Protein AF-A0A026WN43-F1 (afdb_monomer_lite)

Foldseek 3Di:
DDPCPVVVVVVVVVVVCVLVLFKDKADDPQQDVVFDWDPDDPDTATDSGDDIDIDTDPDRDPVRVVVPPDDPPDD

Organism: Ooceraea biroi (NCBI:txid2015173)

Structure (mmCIF, N/CA/C/O backbone):
data_AF-A0A026WN43-F1
#
_entry.id   AF-A0A026WN43-F1
#
loop_
_atom_site.group_PDB
_atom_site.id
_atom_site.type_symbol
_atom_site.label_atom_id
_atom_site.label_alt_id
_atom_site.label_comp_id
_atom_site.label_asym_id
_atom_site.label_entity_id
_atom_site.label_seq_id
_atom_site.pdbx_PDB_ins_code
_atom_site.Cartn_x
_atom_site.Cartn_y
_atom_site.Cartn_z
_atom_site.occupancy
_atom_site.B_iso_or_equiv
_atom_site.auth_seq_id
_atom_site.auth_comp_id
_atom_site.auth_asym_id
_atom_site.auth_atom_id
_atom_site.pdbx_PDB_model_num
ATOM 1 N N . MET A 1 1 ? 9.584 14.051 17.545 1.00 79.75 1 MET A N 1
ATOM 2 C CA . MET A 1 1 ? 10.141 14.138 16.173 1.00 79.75 1 MET A CA 1
ATOM 3 C C . MET A 1 1 ? 10.634 12.748 15.779 1.00 79.75 1 MET A C 1
ATOM 5 O O . MET A 1 1 ? 11.350 12.159 16.573 1.00 79.75 1 MET A O 1
ATOM 9 N N . CYS A 1 2 ? 10.215 12.184 14.639 1.00 90.44 2 CYS A N 1
ATOM 10 C CA . CYS A 1 2 ? 10.600 10.820 14.240 1.00 90.44 2 CYS A CA 1
ATOM 11 C C . CYS A 1 2 ? 11.730 10.847 13.201 1.00 90.44 2 CYS A C 1
ATOM 13 O O . CYS A 1 2 ? 11.545 11.376 12.104 1.00 90.44 2 CYS A O 1
ATOM 15 N N . ILE A 1 3 ? 12.882 10.255 13.535 1.00 95.69 3 ILE A N 1
ATOM 16 C CA . ILE A 1 3 ? 14.067 10.230 12.662 1.00 95.69 3 ILE A CA 1
ATOM 17 C C . ILE A 1 3 ? 13.865 9.329 11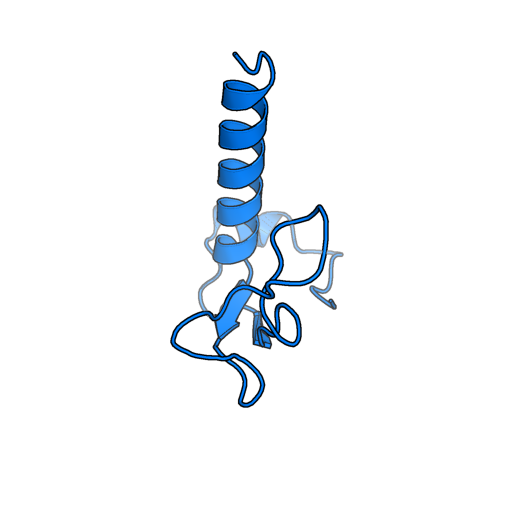.433 1.00 95.69 3 ILE A C 1
ATOM 19 O O . ILE A 1 3 ? 14.378 9.610 10.354 1.00 95.69 3 ILE A O 1
ATOM 23 N N . GLY A 1 4 ? 13.031 8.295 11.573 1.00 95.62 4 GLY A N 1
ATOM 24 C CA . GLY A 1 4 ? 12.714 7.333 10.518 1.00 95.62 4 GLY A CA 1
ATOM 25 C C . GLY A 1 4 ? 11.625 7.783 9.542 1.00 95.62 4 GLY A C 1
ATOM 26 O O . GLY A 1 4 ? 11.348 7.062 8.591 1.00 95.62 4 GLY A O 1
ATOM 27 N N . ASN A 1 5 ? 11.008 8.958 9.722 1.00 95.00 5 ASN A N 1
ATOM 28 C CA . ASN A 1 5 ? 9.847 9.360 8.916 1.00 95.00 5 ASN A CA 1
ATOM 29 C C . ASN A 1 5 ? 10.152 9.409 7.406 1.00 95.00 5 ASN A C 1
ATOM 31 O O . ASN A 1 5 ? 9.360 8.951 6.588 1.00 95.00 5 ASN A O 1
ATOM 35 N N . ARG A 1 6 ? 11.327 9.928 7.022 1.00 95.44 6 ARG A N 1
ATOM 36 C CA . ARG A 1 6 ? 11.738 9.979 5.607 1.00 95.44 6 ARG A CA 1
ATOM 37 C C . ARG A 1 6 ? 11.984 8.586 5.033 1.00 95.44 6 ARG A C 1
ATOM 39 O O . ARG A 1 6 ? 11.592 8.329 3.900 1.00 95.44 6 ARG A O 1
ATOM 46 N N . PHE A 1 7 ? 12.602 7.707 5.817 1.00 96.31 7 PHE A N 1
ATOM 47 C CA . PHE A 1 7 ? 12.873 6.333 5.412 1.00 96.31 7 PHE A CA 1
ATOM 48 C C . PHE A 1 7 ? 11.568 5.553 5.214 1.00 96.31 7 PHE A C 1
ATOM 50 O O . PHE A 1 7 ? 11.332 5.043 4.123 1.00 96.31 7 PHE A O 1
ATOM 57 N N . ALA A 1 8 ? 10.666 5.593 6.200 1.00 95.69 8 ALA A N 1
ATOM 58 C CA . ALA A 1 8 ? 9.365 4.931 6.134 1.00 95.69 8 ALA A CA 1
ATOM 59 C C . ALA A 1 8 ? 8.526 5.403 4.933 1.00 95.69 8 ALA A C 1
ATOM 61 O O . ALA A 1 8 ? 7.888 4.596 4.257 1.00 95.69 8 ALA A O 1
ATOM 62 N N . LEU A 1 9 ? 8.557 6.705 4.620 1.00 95.75 9 LEU A N 1
ATOM 63 C CA . LEU A 1 9 ? 7.865 7.256 3.451 1.00 95.75 9 LEU A CA 1
ATOM 64 C C . LEU A 1 9 ? 8.436 6.741 2.125 1.00 95.75 9 LEU A C 1
ATOM 66 O O . LEU A 1 9 ? 7.668 6.457 1.206 1.00 95.75 9 LEU A O 1
ATOM 70 N N . LEU A 1 10 ? 9.760 6.645 1.998 1.00 96.31 10 LEU A N 1
ATOM 71 C CA . LEU A 1 10 ? 10.402 6.141 0.782 1.00 96.31 10 LEU A CA 1
ATOM 72 C C . LEU A 1 10 ? 10.158 4.643 0.604 1.00 96.31 10 LEU A C 1
ATOM 74 O O . LEU A 1 10 ? 9.762 4.216 -0.480 1.00 96.31 10 LEU A O 1
ATOM 78 N N . GLU A 1 11 ? 10.329 3.872 1.675 1.00 95.94 11 GLU A N 1
ATOM 79 C CA . GLU A 1 11 ? 10.102 2.429 1.687 1.00 95.94 11 GLU A CA 1
ATOM 80 C C . GLU A 1 11 ? 8.653 2.099 1.309 1.00 95.94 11 GLU A C 1
ATOM 82 O O . GLU A 1 11 ? 8.412 1.332 0.377 1.00 95.94 11 GLU A O 1
ATOM 87 N N . THR A 1 12 ? 7.682 2.770 1.936 1.00 94.62 12 THR A N 1
ATOM 88 C CA . THR A 1 12 ? 6.254 2.565 1.645 1.00 94.62 12 THR A CA 1
ATOM 89 C C . THR A 1 12 ? 5.913 2.918 0.197 1.00 94.62 12 THR A C 1
ATOM 91 O O . THR A 1 12 ? 5.162 2.194 -0.454 1.00 94.62 12 THR A O 1
ATOM 94 N N . LYS A 1 13 ? 6.471 4.010 -0.345 1.00 93.56 13 LYS A N 1
ATOM 95 C CA . LYS A 1 13 ? 6.246 4.409 -1.744 1.00 93.56 13 LYS A CA 1
ATOM 96 C C . LYS A 1 13 ? 6.807 3.391 -2.731 1.00 93.56 13 LYS A C 1
ATOM 98 O O . LYS A 1 13 ? 6.121 3.049 -3.691 1.00 93.56 13 LYS A O 1
ATOM 103 N N . ALA A 1 14 ? 8.030 2.914 -2.503 1.00 93.44 14 ALA A N 1
ATOM 104 C CA . ALA A 1 14 ? 8.659 1.915 -3.359 1.00 93.44 14 ALA A CA 1
ATOM 105 C C . ALA A 1 14 ? 7.882 0.591 -3.320 1.00 93.44 14 ALA A C 1
ATOM 107 O O . ALA A 1 14 ? 7.559 0.029 -4.368 1.00 93.44 14 ALA A O 1
ATOM 108 N N . LEU A 1 15 ? 7.510 0.139 -2.119 1.00 91.31 15 LEU A N 1
ATOM 109 C CA . LEU A 1 15 ? 6.713 -1.069 -1.923 1.00 91.31 15 LEU A CA 1
ATOM 110 C C . LEU A 1 15 ? 5.351 -0.959 -2.616 1.00 91.31 15 LEU A C 1
ATOM 112 O O . LEU A 1 15 ? 4.980 -1.851 -3.378 1.00 91.31 15 LEU A O 1
ATOM 116 N N . LEU A 1 16 ? 4.637 0.154 -2.421 1.00 89.81 16 LEU A N 1
ATOM 117 C CA . LEU A 1 16 ? 3.332 0.379 -3.041 1.00 89.81 16 LEU A CA 1
ATOM 118 C C . LEU A 1 16 ? 3.432 0.452 -4.569 1.00 89.81 16 LEU A C 1
ATOM 120 O O . LEU A 1 16 ? 2.597 -0.123 -5.264 1.00 89.81 16 LEU A O 1
ATOM 124 N N . PHE A 1 17 ? 4.466 1.104 -5.104 1.00 89.00 17 PHE A N 1
ATOM 125 C CA . PHE A 1 17 ? 4.702 1.162 -6.544 1.00 89.00 17 PHE A CA 1
ATOM 126 C C . PHE A 1 17 ? 4.912 -0.235 -7.137 1.00 89.00 17 PHE A C 1
ATOM 128 O O . PHE A 1 17 ? 4.264 -0.589 -8.120 1.00 89.00 17 PHE A O 1
ATOM 135 N N . HIS A 1 18 ? 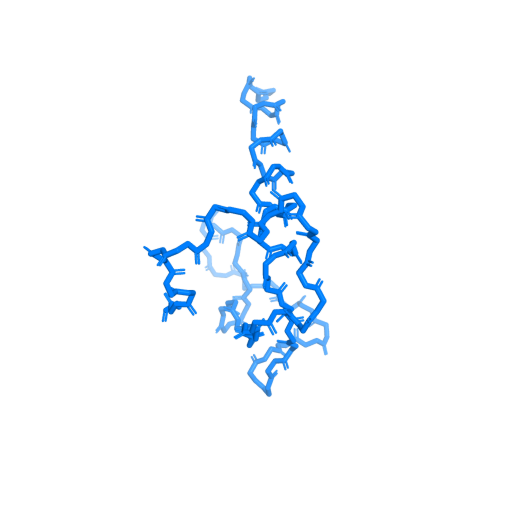5.765 -1.058 -6.526 1.00 86.38 18 HIS A N 1
ATOM 136 C CA . HIS A 1 18 ? 6.002 -2.421 -7.001 1.00 86.38 18 HIS A CA 1
ATOM 137 C C . HIS A 1 18 ? 4.777 -3.326 -6.854 1.00 86.38 18 HIS A C 1
ATOM 139 O O . HIS A 1 18 ? 4.531 -4.152 -7.738 1.00 86.38 18 HIS A O 1
ATOM 145 N N . LEU A 1 19 ? 3.997 -3.152 -5.783 1.00 85.75 19 LEU A N 1
ATOM 146 C CA . LEU A 1 19 ? 2.753 -3.884 -5.566 1.00 85.75 19 LEU A CA 1
ATOM 147 C C . LEU A 1 19 ? 1.726 -3.552 -6.655 1.00 85.75 19 LEU A C 1
ATOM 149 O O . LEU A 1 19 ? 1.242 -4.459 -7.325 1.00 85.75 19 LEU A O 1
ATOM 153 N N . LEU A 1 20 ? 1.457 -2.265 -6.895 1.00 85.12 20 LEU A N 1
ATOM 154 C CA . LEU A 1 20 ? 0.492 -1.805 -7.904 1.00 85.12 20 LEU A CA 1
ATOM 155 C C . LEU A 1 20 ? 0.964 -2.046 -9.346 1.00 85.12 20 LEU A C 1
ATOM 157 O O . LEU A 1 20 ? 0.155 -2.213 -10.258 1.00 85.12 20 LEU A O 1
ATOM 161 N N . ALA A 1 21 ? 2.278 -2.082 -9.580 1.00 83.81 21 ALA A N 1
ATOM 162 C CA . ALA A 1 21 ? 2.830 -2.384 -10.896 1.00 83.81 21 ALA A CA 1
ATOM 163 C C . ALA A 1 21 ? 2.567 -3.839 -11.328 1.00 83.81 21 ALA A C 1
ATOM 165 O O . ALA A 1 21 ? 2.476 -4.106 -12.530 1.00 83.81 21 ALA A O 1
ATOM 166 N N . ARG A 1 22 ? 2.451 -4.767 -10.365 1.00 79.00 22 ARG A N 1
ATOM 167 C CA . ARG A 1 22 ? 2.266 -6.213 -10.596 1.00 79.00 22 ARG A CA 1
ATOM 168 C C . ARG A 1 22 ? 0.834 -6.679 -10.350 1.00 79.00 22 ARG A C 1
ATOM 170 O O . ARG A 1 22 ? 0.345 -7.551 -11.067 1.00 79.00 22 ARG A O 1
ATOM 177 N N . CYS A 1 23 ? 0.168 -6.090 -9.366 1.00 82.25 23 CYS A N 1
ATOM 178 C CA . CYS A 1 23 ? -1.132 -6.522 -8.888 1.00 82.25 23 CYS A CA 1
ATOM 179 C C . CYS A 1 23 ? -2.155 -5.384 -8.928 1.00 82.25 23 CYS A C 1
ATOM 181 O O . CYS A 1 23 ? -1.854 -4.227 -8.654 1.00 82.25 23 CYS A O 1
ATOM 183 N N . GLU A 1 24 ? -3.395 -5.738 -9.228 1.00 81.62 24 GLU A N 1
ATOM 184 C CA . GLU A 1 24 ? -4.568 -4.891 -9.091 1.00 81.62 24 GLU A CA 1
ATOM 185 C C . GLU A 1 24 ? -5.253 -5.228 -7.760 1.00 81.62 24 GLU A C 1
ATOM 187 O O . GLU A 1 24 ? -5.664 -6.369 -7.535 1.00 81.62 24 GLU A O 1
ATOM 192 N N . LEU A 1 25 ? -5.342 -4.245 -6.863 1.00 83.56 25 LEU A N 1
ATOM 193 C CA . LEU A 1 25 ? -6.019 -4.378 -5.573 1.00 83.56 25 LEU A CA 1
ATOM 194 C C . LEU A 1 25 ? -7.491 -3.996 -5.742 1.00 83.56 25 LEU A C 1
ATOM 196 O O . LEU A 1 25 ? -7.796 -2.880 -6.163 1.00 83.56 25 LEU A O 1
ATOM 200 N N . LYS A 1 26 ? -8.404 -4.906 -5.403 1.00 82.19 26 LYS A N 1
ATOM 201 C CA . LYS A 1 26 ? -9.853 -4.682 -5.422 1.00 82.19 26 LYS A CA 1
ATOM 202 C C . LYS A 1 26 ? -10.441 -4.780 -4.014 1.00 82.19 26 LYS A C 1
ATOM 204 O O . LYS A 1 26 ? -9.969 -5.598 -3.221 1.00 82.19 26 LYS A O 1
ATOM 209 N N . PRO A 1 27 ? -11.476 -3.986 -3.695 1.00 79.19 27 PRO A N 1
ATOM 210 C CA . PRO A 1 27 ? -12.206 -4.152 -2.447 1.00 79.19 27 PRO A CA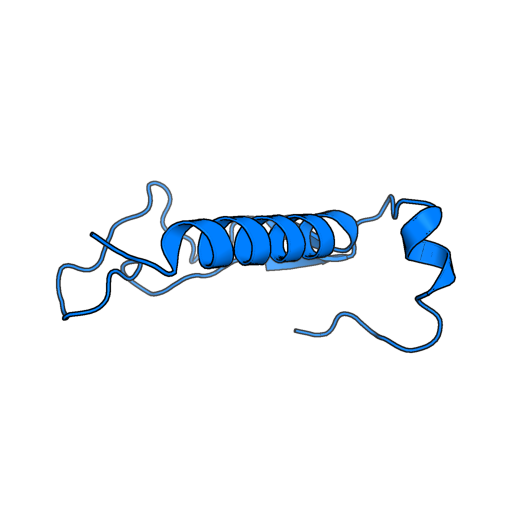 1
ATOM 211 C C . PRO A 1 27 ? -12.912 -5.515 -2.417 1.00 79.19 27 PRO A C 1
ATOM 213 O O . PRO A 1 27 ? -13.404 -6.000 -3.438 1.00 79.19 27 PRO A O 1
ATOM 216 N N . CYS A 1 28 ? -12.939 -6.136 -1.243 1.00 75.56 28 CYS A N 1
ATOM 217 C CA . CYS A 1 28 ? -13.703 -7.347 -0.959 1.00 75.56 28 CYS A CA 1
ATOM 218 C C . CYS A 1 28 ? -15.010 -6.978 -0.259 1.00 75.56 28 CYS A C 1
ATOM 220 O O . CYS A 1 28 ? -15.116 -5.921 0.353 1.00 75.56 28 CYS A O 1
ATOM 222 N N . GLU A 1 29 ? -15.954 -7.914 -0.203 1.00 71.62 29 GLU A N 1
ATOM 223 C CA . GLU A 1 29 ? -17.173 -7.782 0.613 1.00 71.62 29 GLU A CA 1
ATOM 224 C C . GLU A 1 29 ? -16.876 -7.565 2.111 1.00 71.62 29 GLU A C 1
ATOM 226 O O . GLU A 1 29 ? -17.679 -6.986 2.833 1.00 71.62 29 GLU A O 1
ATOM 231 N N . LYS A 1 30 ? -15.691 -7.988 2.579 1.00 71.38 30 LYS A N 1
ATOM 232 C CA . LYS A 1 30 ? -15.206 -7.782 3.956 1.00 71.38 30 LYS A CA 1
ATOM 233 C C . LYS A 1 30 ? -14.520 -6.429 4.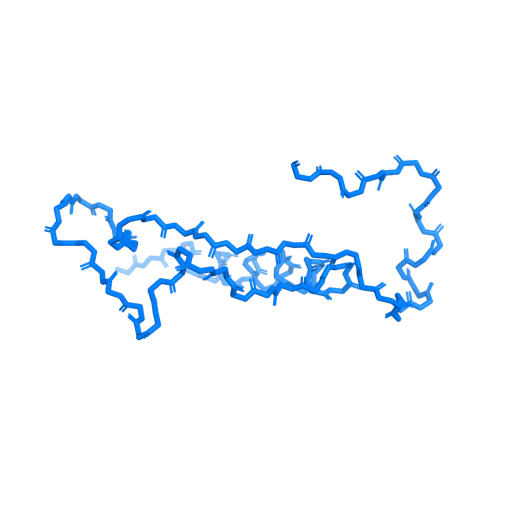176 1.00 71.38 30 LYS A C 1
ATOM 235 O O . LYS A 1 30 ? -14.164 -6.105 5.307 1.00 71.38 30 LYS A O 1
ATOM 240 N N . THR A 1 31 ? -14.271 -5.659 3.118 1.00 77.56 31 THR A N 1
ATOM 241 C CA . THR A 1 31 ? -13.619 -4.352 3.219 1.00 77.56 31 THR A CA 1
ATOM 242 C C . THR A 1 31 ? -14.654 -3.317 3.650 1.00 77.56 31 THR A C 1
ATOM 244 O O . THR A 1 31 ? -15.561 -2.983 2.893 1.00 77.56 31 THR A O 1
ATOM 247 N N . SER A 1 32 ? -14.517 -2.783 4.864 1.00 67.00 32 SER A N 1
ATOM 248 C CA . SER A 1 32 ? -15.373 -1.693 5.341 1.00 67.00 32 SER A CA 1
ATOM 249 C C . SER A 1 32 ? -15.019 -0.393 4.610 1.00 67.00 32 SER A C 1
ATOM 251 O O . SER A 1 32 ? -13.916 0.137 4.767 1.00 67.00 32 SER A O 1
ATOM 253 N N . ILE A 1 33 ? -15.941 0.097 3.779 1.00 74.69 33 ILE A N 1
ATOM 254 C CA . ILE A 1 33 ? -15.840 1.370 3.057 1.00 74.69 33 ILE A CA 1
ATOM 255 C C . ILE A 1 33 ? -17.029 2.217 3.530 1.00 74.69 33 ILE A C 1
ATOM 257 O O . ILE A 1 33 ? -18.164 1.868 3.206 1.00 74.69 33 ILE A O 1
ATOM 261 N N . PRO A 1 34 ? -16.836 3.298 4.305 1.00 77.44 34 PRO A N 1
ATOM 262 C CA . PRO A 1 34 ? -15.579 3.956 4.677 1.00 77.44 34 PRO A CA 1
ATOM 263 C C . PRO A 1 34 ? -14.758 3.189 5.729 1.00 77.44 34 PRO A C 1
ATOM 265 O O . PRO A 1 34 ? -15.313 2.525 6.602 1.00 77.44 34 PRO A O 1
ATOM 268 N N . LEU A 1 35 ? -13.427 3.330 5.669 1.00 78.81 35 LEU A N 1
ATOM 269 C CA . LEU A 1 35 ? -12.488 2.700 6.602 1.00 78.81 35 LEU A CA 1
ATOM 270 C C . LEU A 1 35 ? -12.800 3.121 8.046 1.00 78.81 35 LEU A C 1
ATOM 272 O O . LEU A 1 35 ? -12.570 4.268 8.430 1.00 78.81 35 LEU A O 1
ATOM 276 N N . LYS A 1 36 ? -13.285 2.182 8.860 1.00 82.62 36 LYS A N 1
ATOM 277 C CA . LYS A 1 36 ? -13.439 2.377 10.305 1.00 82.62 36 LYS A CA 1
ATOM 278 C C . LYS A 1 36 ? -12.155 1.950 11.001 1.00 82.62 36 LYS A C 1
ATOM 280 O O . LYS A 1 36 ? -11.655 0.858 10.749 1.00 82.62 36 LYS A O 1
ATOM 285 N N . LEU A 1 37 ? -11.605 2.810 11.851 1.00 83.81 37 LEU A N 1
ATOM 286 C CA . LEU A 1 37 ? -10.453 2.471 12.683 1.00 83.81 37 LEU A CA 1
ATOM 287 C C . LEU A 1 37 ? -10.949 1.826 13.977 1.00 83.81 37 LEU A C 1
ATOM 289 O O . LEU A 1 37 ? -11.837 2.368 14.637 1.00 83.81 37 LEU A O 1
ATOM 293 N N . ALA A 1 38 ? -10.371 0.683 14.339 1.00 83.25 38 ALA A N 1
ATOM 294 C CA . ALA A 1 38 ? -10.657 0.052 15.616 1.00 83.25 38 ALA A CA 1
ATOM 295 C C . ALA A 1 38 ? -10.154 0.961 16.742 1.00 83.25 38 ALA A C 1
ATOM 297 O O . ALA A 1 38 ? -9.017 1.434 16.706 1.00 83.25 38 ALA A O 1
ATOM 298 N N . LYS A 1 39 ? -10.994 1.176 17.753 1.00 80.12 39 LYS A N 1
ATOM 299 C CA . LYS A 1 39 ? -10.650 1.974 18.940 1.00 80.12 39 LYS A CA 1
ATOM 300 C C . LYS A 1 39 ? -9.857 1.168 19.977 1.00 80.12 39 LYS A C 1
ATOM 302 O O . LYS A 1 39 ? -9.440 1.713 20.995 1.00 80.12 39 LYS A O 1
ATOM 307 N N . ASP A 1 40 ? -9.611 -0.108 19.683 1.00 75.19 40 ASP A N 1
ATOM 308 C CA . ASP A 1 40 ? -9.105 -1.083 20.639 1.00 75.19 40 ASP A CA 1
ATOM 309 C C . ASP A 1 40 ? -7.631 -1.396 20.351 1.00 75.19 40 ASP A C 1
ATOM 311 O O . ASP A 1 40 ? -7.294 -2.259 19.525 1.00 75.19 40 ASP A O 1
ATOM 315 N N . GLY A 1 41 ? -6.742 -0.689 21.051 1.00 72.56 41 GLY A N 1
ATOM 316 C CA . GLY A 1 41 ? -5.322 -1.023 21.147 1.00 72.56 41 GLY A CA 1
ATOM 317 C C . GLY A 1 41 ? -4.359 0.129 20.865 1.00 72.56 41 GLY A C 1
ATOM 318 O O . GLY A 1 41 ? -4.733 1.213 20.438 1.00 72.56 41 GLY A O 1
ATOM 319 N N . PHE A 1 42 ? -3.079 -0.147 21.111 1.00 76.06 42 PHE A N 1
ATOM 320 C CA . PHE A 1 42 ? -1.969 0.788 20.899 1.00 76.06 42 PHE A CA 1
ATOM 321 C C . PHE A 1 42 ? -1.652 1.028 19.409 1.00 76.06 42 PHE A C 1
ATOM 323 O O . PHE A 1 42 ? -1.126 2.074 19.042 1.00 76.06 42 PHE A O 1
ATOM 330 N N . ASN A 1 43 ? -1.985 0.066 18.541 1.00 78.75 43 ASN A N 1
ATOM 331 C CA . ASN A 1 43 ? -1.734 0.141 17.102 1.00 78.75 43 ASN A CA 1
ATOM 332 C C . ASN A 1 43 ? -2.995 0.563 16.343 1.00 78.75 43 ASN A C 1
ATOM 334 O O . ASN A 1 43 ? -4.058 -0.035 16.514 1.00 78.75 43 ASN A O 1
ATOM 338 N N . MET A 1 44 ? -2.855 1.541 15.446 1.00 80.62 44 MET A N 1
ATOM 339 C CA . MET A 1 44 ? -3.937 1.983 14.569 1.00 80.62 44 MET A CA 1
ATOM 340 C C . MET A 1 44 ? -4.224 0.902 13.518 1.00 80.62 44 MET A C 1
ATOM 342 O O . MET A 1 44 ? -3.424 0.671 12.613 1.00 80.62 44 MET A O 1
ATOM 346 N N . LYS A 1 45 ? -5.364 0.222 13.650 1.00 83.44 45 LYS A N 1
ATOM 347 C CA . LYS A 1 45 ? -5.804 -0.859 12.756 1.00 83.44 45 LYS A CA 1
ATOM 348 C C . LYS A 1 45 ? -7.212 -0.584 12.238 1.00 83.44 45 LYS A C 1
ATOM 350 O O . LYS A 1 45 ? -7.996 0.096 12.898 1.00 83.44 45 LYS A O 1
ATOM 355 N N . ALA A 1 46 ? -7.545 -1.137 11.079 1.00 83.75 46 ALA A N 1
ATOM 356 C CA . ALA A 1 46 ? -8.922 -1.164 10.602 1.00 83.75 46 ALA A CA 1
ATOM 357 C C . ALA A 1 46 ? -9.790 -2.063 11.500 1.00 83.75 46 ALA A C 1
ATOM 359 O O . ALA A 1 46 ? -9.343 -3.118 11.959 1.00 83.75 46 ALA A O 1
ATOM 360 N N . GLU A 1 47 ? -11.034 -1.660 11.735 1.00 79.19 47 GLU A N 1
ATOM 361 C CA . GLU A 1 47 ? -12.056 -2.483 12.374 1.00 79.19 47 GLU A CA 1
ATOM 362 C C . GLU A 1 47 ? -12.327 -3.706 11.486 1.00 79.19 47 GLU A C 1
ATOM 364 O O . GLU A 1 47 ? -12.665 -3.571 10.312 1.00 79.19 47 GLU A O 1
ATOM 369 N N . GLY A 1 48 ? -12.097 -4.906 12.024 1.00 77.75 48 GLY A N 1
ATOM 370 C CA . GLY A 1 48 ? -12.194 -6.153 11.261 1.00 77.75 48 GLY A CA 1
ATOM 371 C C . GLY A 1 48 ? -10.968 -6.499 10.405 1.00 77.75 48 GLY A C 1
ATOM 372 O O . GLY A 1 48 ? -10.973 -7.559 9.788 1.00 77.75 48 GLY A O 1
ATOM 373 N N . GLY A 1 49 ? -9.904 -5.686 10.405 1.00 79.00 49 GLY A N 1
ATOM 374 C CA . GLY A 1 49 ? -8.663 -5.939 9.658 1.00 79.00 49 GLY A CA 1
ATOM 375 C C . GLY A 1 49 ? -8.649 -5.382 8.227 1.00 79.00 49 GLY A C 1
ATOM 376 O O . GLY A 1 49 ? -9.611 -4.776 7.760 1.00 79.00 49 GLY A O 1
ATOM 377 N N . PHE A 1 50 ? -7.522 -5.555 7.529 1.00 79.56 50 PHE A N 1
ATOM 378 C CA . PHE A 1 50 ? -7.339 -5.093 6.149 1.00 79.56 50 PHE A CA 1
ATOM 379 C C . PHE A 1 50 ? -7.593 -6.238 5.167 1.00 79.56 50 PHE A C 1
ATOM 381 O O . PHE A 1 50 ? -6.728 -7.084 4.952 1.00 79.56 50 PHE A O 1
ATOM 388 N N . TRP A 1 51 ? -8.776 -6.252 4.560 1.00 82.94 51 TRP A N 1
ATOM 389 C CA . TRP A 1 51 ? -9.135 -7.219 3.522 1.00 82.94 51 TRP A CA 1
ATOM 390 C C . TRP A 1 51 ? -9.072 -6.547 2.156 1.00 82.94 51 TRP A C 1
ATOM 392 O O . TRP A 1 51 ? -9.749 -5.542 1.945 1.00 82.94 51 TRP A O 1
ATOM 402 N N . LEU A 1 52 ? -8.269 -7.089 1.242 1.00 83.12 52 LEU A N 1
ATOM 403 C CA . LEU A 1 52 ? -8.182 -6.663 -0.156 1.00 83.12 52 LEU A CA 1
ATOM 404 C C . LEU A 1 52 ? -7.995 -7.895 -1.044 1.00 83.12 52 LEU A C 1
ATOM 406 O O . LEU A 1 52 ? -7.247 -8.808 -0.698 1.00 83.12 52 LEU A O 1
ATOM 410 N N . ASN A 1 53 ? -8.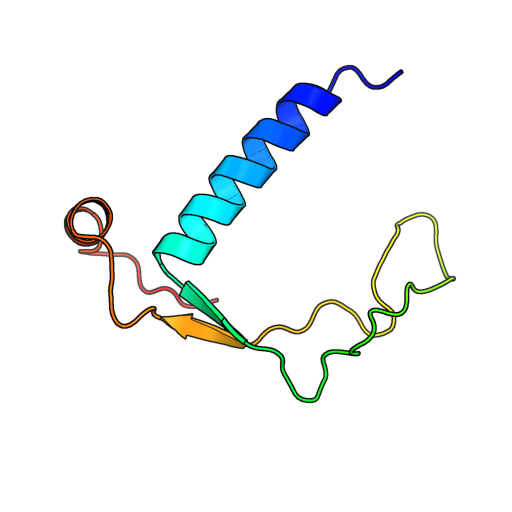665 -7.906 -2.193 1.00 81.56 53 ASN A N 1
ATOM 411 C CA . ASN A 1 53 ? -8.508 -8.933 -3.209 1.00 81.56 53 ASN A CA 1
ATOM 412 C C . ASN A 1 53 ? -7.367 -8.505 -4.121 1.00 81.56 53 ASN A C 1
ATOM 414 O O . ASN A 1 53 ? -7.421 -7.435 -4.725 1.00 81.56 53 ASN A O 1
ATOM 418 N N . THR A 1 54 ? -6.355 -9.349 -4.253 1.00 81.06 54 THR A N 1
ATOM 419 C CA . THR A 1 54 ? -5.203 -9.074 -5.110 1.00 81.06 54 THR A CA 1
ATOM 420 C C . THR A 1 54 ? -5.317 -9.913 -6.366 1.00 81.06 54 THR A C 1
ATOM 422 O O . THR A 1 54 ? -5.286 -11.140 -6.307 1.00 81.06 54 THR A O 1
ATOM 425 N N . LEU A 1 55 ? -5.445 -9.255 -7.512 1.00 82.31 55 LEU A N 1
ATOM 426 C CA . LEU A 1 55 ? -5.476 -9.912 -8.813 1.00 82.31 55 LEU A CA 1
ATOM 427 C C . LEU A 1 55 ? -4.203 -9.575 -9.592 1.00 82.31 55 LEU A C 1
ATOM 429 O O . LEU A 1 55 ? -3.709 -8.453 -9.485 1.00 82.31 55 LEU A O 1
ATOM 433 N N . PRO A 1 56 ? -3.654 -10.496 -10.398 1.00 79.25 56 PRO A N 1
ATOM 434 C CA . PRO A 1 56 ? -2.555 -10.159 -11.291 1.00 79.25 56 PRO A CA 1
ATOM 435 C C . PRO A 1 56 ? -3.014 -9.097 -12.297 1.00 79.25 56 PRO A C 1
ATOM 437 O O . PRO A 1 56 ? -4.085 -9.207 -12.902 1.00 79.25 56 PRO A O 1
ATOM 440 N N . ARG A 1 57 ? -2.206 -8.049 -12.479 1.00 74.06 57 ARG A N 1
ATOM 441 C CA . ARG A 1 57 ? -2.523 -6.967 -13.412 1.00 74.06 57 ARG A CA 1
ATOM 442 C C . ARG A 1 57 ? -2.415 -7.485 -14.848 1.00 74.06 57 ARG A C 1
ATOM 444 O O . ARG A 1 57 ? -1.372 -7.992 -15.245 1.00 74.06 57 ARG A O 1
ATOM 451 N N . LYS A 1 58 ? -3.468 -7.302 -15.655 1.00 69.62 58 LYS A N 1
ATOM 452 C CA . LYS A 1 58 ? -3.486 -7.737 -17.069 1.00 69.62 58 LYS A CA 1
ATOM 453 C C . LYS A 1 58 ? -2.446 -7.012 -17.935 1.00 69.62 58 LYS A C 1
ATOM 455 O O . LYS A 1 58 ? -1.883 -7.604 -18.845 1.00 69.62 58 LYS A O 1
ATOM 460 N N . ASN A 1 59 ? -2.175 -5.742 -17.629 1.00 68.62 59 ASN A N 1
ATOM 461 C CA . ASN A 1 59 ? -1.212 -4.901 -18.341 1.00 68.62 59 ASN A CA 1
ATOM 462 C C . ASN A 1 59 ? 0.049 -4.709 -17.491 1.00 68.62 59 ASN A C 1
ATOM 464 O O . ASN A 1 59 ? 0.210 -3.683 -16.824 1.00 68.62 59 ASN A O 1
ATOM 468 N N . VAL A 1 60 ? 0.926 -5.714 -17.463 1.00 66.94 60 VAL A N 1
ATOM 469 C CA . VAL A 1 60 ? 2.230 -5.600 -16.793 1.00 66.94 60 VAL A CA 1
ATOM 470 C C . VAL A 1 60 ? 3.107 -4.636 -17.591 1.00 66.94 60 VAL A C 1
ATOM 472 O O . VAL A 1 60 ? 3.243 -4.768 -18.805 1.00 66.94 60 VAL A O 1
ATOM 475 N N . HIS A 1 61 ? 3.710 -3.654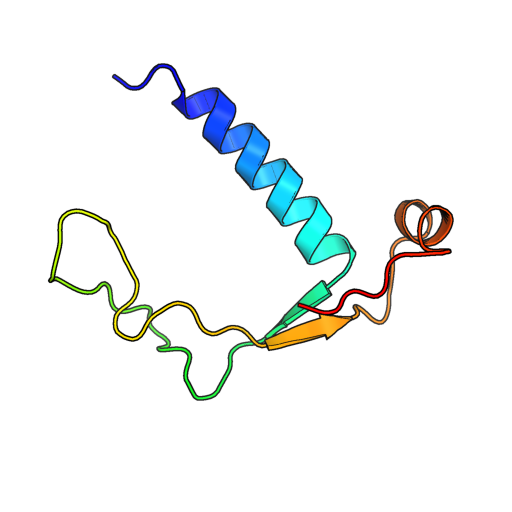 -16.919 1.00 66.19 61 HIS A N 1
ATOM 476 C CA . HIS A 1 61 ? 4.642 -2.747 -17.587 1.00 66.19 61 HIS A CA 1
ATOM 477 C C . HIS A 1 61 ? 5.850 -3.548 -18.124 1.00 66.19 61 HIS A C 1
ATOM 479 O O . HIS A 1 61 ? 6.403 -4.349 -17.361 1.00 66.19 61 HIS A O 1
ATOM 485 N N . PRO A 1 62 ? 6.310 -3.337 -19.374 1.00 64.31 62 PRO A N 1
ATOM 486 C CA . PRO A 1 62 ? 7.362 -4.153 -19.999 1.00 64.31 62 PRO A CA 1
ATOM 487 C C . PRO A 1 62 ? 8.647 -4.266 -19.164 1.00 64.31 62 PRO A C 1
ATOM 489 O O . PRO A 1 62 ? 9.258 -5.330 -19.090 1.00 64.31 62 PRO A O 1
ATOM 492 N N . THR A 1 63 ? 9.016 -3.198 -18.451 1.00 63.53 63 THR A N 1
ATOM 493 C CA . THR A 1 63 ? 10.183 -3.163 -17.548 1.00 63.53 63 THR A CA 1
ATOM 494 C C . THR A 1 63 ? 10.067 -4.123 -16.354 1.00 63.53 63 THR A C 1
ATOM 496 O O . THR A 1 63 ? 11.081 -4.515 -15.791 1.00 63.53 63 THR A O 1
ATOM 499 N N . ILE A 1 64 ? 8.852 -4.525 -15.965 1.00 64.75 64 ILE A N 1
ATOM 500 C CA . ILE A 1 64 ? 8.595 -5.475 -14.869 1.00 64.75 64 ILE A CA 1
ATOM 501 C C . ILE A 1 64 ? 8.445 -6.908 -15.402 1.00 64.75 64 ILE A C 1
ATOM 503 O O . ILE A 1 64 ? 8.882 -7.851 -14.743 1.00 64.75 64 ILE A O 1
ATOM 507 N N . ALA A 1 65 ? 7.904 -7.081 -16.615 1.00 59.41 65 ALA A N 1
ATOM 508 C CA . ALA A 1 65 ? 7.707 -8.392 -17.240 1.00 59.41 65 ALA A CA 1
ATOM 509 C C . ALA A 1 65 ? 9.023 -9.183 -17.391 1.00 59.41 65 ALA A C 1
ATOM 511 O O . ALA A 1 65 ? 9.046 -10.390 -17.154 1.00 59.41 65 ALA A O 1
ATOM 512 N N . ARG A 1 66 ? 10.138 -8.493 -17.673 1.00 54.06 66 ARG A N 1
ATOM 513 C CA . ARG A 1 66 ? 11.469 -9.091 -17.893 1.00 54.06 66 ARG A CA 1
ATOM 514 C C . ARG A 1 66 ? 12.032 -9.882 -16.699 1.00 54.06 66 ARG A C 1
ATOM 516 O O . ARG A 1 66 ? 12.855 -10.764 -16.910 1.00 54.06 66 ARG A O 1
ATOM 523 N N . ASN A 1 67 ? 11.577 -9.620 -15.471 1.00 57.06 67 ASN A N 1
ATOM 524 C CA . ASN A 1 67 ? 12.103 -10.275 -14.263 1.00 57.06 67 ASN A CA 1
ATOM 525 C C . ASN A 1 67 ? 11.181 -11.393 -13.731 1.00 57.06 67 ASN A C 1
ATOM 527 O O . ASN A 1 67 ? 11.447 -11.956 -12.672 1.00 57.06 67 ASN A O 1
ATOM 531 N N . THR A 1 68 ? 10.088 -11.703 -14.436 1.00 53.94 68 THR A N 1
ATOM 532 C CA . THR A 1 68 ? 9.009 -12.582 -13.945 1.00 53.94 68 THR A CA 1
ATOM 533 C C . THR A 1 68 ? 9.100 -13.996 -14.524 1.00 53.94 68 THR A C 1
ATOM 535 O O . THR A 1 68 ? 8.089 -14.567 -14.917 1.00 53.94 68 THR A O 1
ATOM 538 N N . THR A 1 69 ? 10.297 -14.586 -14.608 1.00 46.78 69 THR A N 1
ATOM 539 C CA . THR A 1 69 ? 10.404 -16.003 -14.990 1.00 46.78 69 THR A CA 1
ATOM 540 C C . THR A 1 69 ? 10.140 -16.961 -13.830 1.00 46.78 69 THR A C 1
ATOM 542 O O . THR A 1 69 ? 9.724 -18.070 -14.110 1.00 46.78 69 THR A O 1
ATOM 545 N N . ASN A 1 70 ? 10.269 -16.573 -12.551 1.00 44.97 70 ASN A N 1
ATOM 546 C CA . ASN A 1 70 ? 10.155 -17.530 -11.430 1.00 44.97 70 ASN A CA 1
ATOM 547 C C . ASN A 1 70 ? 9.554 -16.938 -10.138 1.00 44.97 70 ASN A C 1
ATOM 549 O O . ASN A 1 70 ? 10.120 -17.079 -9.057 1.00 44.97 70 ASN A O 1
ATOM 553 N N . GLY A 1 71 ? 8.415 -16.251 -10.212 1.00 46.59 71 GLY A N 1
ATOM 554 C CA . GLY A 1 71 ? 7.786 -15.699 -9.008 1.00 46.59 71 GLY A CA 1
ATOM 555 C C . GLY A 1 71 ? 6.291 -15.532 -9.170 1.00 46.59 71 GLY A C 1
ATOM 556 O O . GLY A 1 71 ? 5.813 -14.427 -9.405 1.00 46.59 71 GLY A O 1
ATOM 557 N N . THR A 1 72 ? 5.550 -16.632 -9.072 1.00 45.56 72 THR A N 1
ATOM 558 C CA . THR A 1 72 ? 4.093 -16.603 -8.943 1.00 45.56 72 THR A CA 1
ATOM 559 C C . THR A 1 72 ? 3.702 -15.640 -7.821 1.00 45.56 72 THR A C 1
ATOM 561 O O . THR A 1 72 ? 4.060 -15.877 -6.669 1.00 45.56 72 THR A O 1
ATOM 564 N N . CYS A 1 73 ? 2.960 -14.575 -8.141 1.00 47.53 73 CYS A N 1
ATOM 565 C CA . CYS A 1 73 ? 2.248 -13.759 -7.156 1.00 47.53 73 CYS A CA 1
ATOM 566 C C . CYS A 1 73 ? 1.130 -14.606 -6.531 1.00 47.53 73 CYS A C 1
ATOM 568 O O . CYS A 1 73 ? -0.038 -14.471 -6.884 1.00 47.53 73 CYS A O 1
ATOM 570 N N . LYS A 1 74 ? 1.504 -15.525 -5.644 1.00 38.88 74 LYS A N 1
ATOM 571 C CA . LYS A 1 74 ? 0.611 -16.086 -4.638 1.00 38.88 74 LYS A CA 1
ATOM 572 C C . LYS A 1 74 ? 0.872 -15.295 -3.361 1.00 38.88 74 LYS A C 1
ATOM 574 O O . LYS A 1 74 ? 1.995 -15.310 -2.863 1.00 38.88 74 LYS A O 1
ATOM 579 N N . LEU A 1 75 ? -0.134 -14.538 -2.932 1.00 40.50 75 LEU A N 1
ATOM 580 C CA . LEU A 1 75 ? -0.266 -14.141 -1.532 1.00 40.50 75 LEU A CA 1
ATOM 581 C C . LEU A 1 75 ? -0.636 -15.374 -0.711 1.00 40.50 75 LEU A C 1
ATOM 583 O O . LEU A 1 75 ? -1.384 -16.217 -1.261 1.00 40.50 75 LEU A O 1
#

Secondary structure (DSSP, 8-state):
--TTHHHHHHHHHHHHHHHHHHEEEEE-TTS-SS-PBP-SSSS--BTT---EEEEE-SS--HHHHTT-SS-----

Radius of gyration: 15.92 Å; chains: 1; bounding box: 31×32×41 Å

pLDDT: mean 76.88, std 14.53, range [38.88, 96.31]

Sequence (75 aa):
MCIGNRFALLETKALLFHLLARCELKPCEKTSIPLKLAKDGFNMKAEGGFWLNTLPRKNVHPTIARNTTNGTCKL

InterPro domains:
  IPR001128 Cytochrome P450 [PF00067] (1-49)
  IPR036396 Cytochrome P450 superfamily [G3DSA:1.10.630.10] (1-67)
  IPR036396 Cytochrome P450 superfamily [SSF48264] (1-58)
  IPR050476 Insect Cytochrome P450 Detoxification [PTHR24292] (1-53)